Protein AF-A0A7S0JC37-F1 (afdb_monomer_lite)

Organism: NCBI:txid127549

Radius of gyration: 22.66 Å; chains: 1; bounding box: 46×38×54 Å

Structure (mmCIF, N/CA/C/O backbone):
data_AF-A0A7S0JC37-F1
#
_entry.id   AF-A0A7S0JC37-F1
#
loop_
_atom_site.group_PDB
_atom_site.id
_atom_site.type_symbol
_atom_site.label_atom_id
_atom_site.label_alt_id
_atom_site.label_comp_id
_atom_site.label_asym_id
_atom_site.label_entity_id
_atom_site.label_seq_id
_atom_site.pdbx_PDB_ins_code
_atom_site.Cartn_x
_atom_site.Cartn_y
_atom_site.Cartn_z
_atom_site.occupancy
_atom_site.B_iso_or_equiv
_atom_site.auth_seq_id
_atom_site.auth_comp_id
_atom_site.auth_asym_id
_atom_site.auth_atom_id
_atom_site.pdbx_PDB_model_num
ATOM 1 N N . ALA A 1 1 ? 5.317 -8.825 8.482 1.00 57.88 1 ALA A N 1
ATOM 2 C CA . ALA A 1 1 ? 5.766 -7.625 9.201 1.00 57.88 1 ALA A CA 1
ATOM 3 C C . ALA A 1 1 ? 5.815 -6.487 8.206 1.00 57.88 1 ALA A C 1
ATOM 5 O O . ALA A 1 1 ? 6.313 -6.686 7.096 1.00 57.88 1 ALA A O 1
ATOM 6 N N . TRP A 1 2 ? 5.253 -5.341 8.571 1.00 65.25 2 TRP A N 1
ATOM 7 C CA . TRP A 1 2 ? 5.357 -4.121 7.780 1.00 65.25 2 TRP A CA 1
ATOM 8 C C . TRP A 1 2 ? 6.836 -3.805 7.503 1.00 65.25 2 TRP A C 1
ATOM 10 O O . TRP A 1 2 ? 7.681 -3.954 8.382 1.00 65.25 2 TRP A O 1
ATOM 20 N N . GLY A 1 3 ? 7.151 -3.514 6.238 1.00 66.00 3 GLY A N 1
ATOM 21 C CA . GLY A 1 3 ? 8.520 -3.498 5.718 1.00 66.00 3 GLY A CA 1
ATOM 22 C C . GLY A 1 3 ? 9.413 -2.399 6.301 1.00 66.00 3 GLY A C 1
ATOM 23 O O . GLY A 1 3 ? 9.032 -1.660 7.202 1.00 66.00 3 GLY A O 1
ATOM 24 N N . HIS A 1 4 ? 10.613 -2.270 5.738 1.00 67.38 4 HIS A N 1
ATOM 25 C CA . HIS A 1 4 ? 11.668 -1.391 6.257 1.00 67.38 4 HIS A CA 1
ATOM 26 C C . HIS A 1 4 ? 11.291 0.107 6.299 1.00 67.38 4 HIS A C 1
ATOM 28 O O . HIS A 1 4 ? 11.852 0.853 7.096 1.00 67.38 4 HIS A O 1
ATOM 34 N N . ASP A 1 5 ? 10.313 0.526 5.489 1.00 77.00 5 ASP A N 1
ATOM 35 C CA . ASP A 1 5 ? 9.787 1.899 5.425 1.00 77.00 5 ASP A CA 1
ATOM 36 C C . ASP A 1 5 ? 8.577 2.142 6.340 1.00 77.00 5 ASP A C 1
ATOM 38 O O . ASP A 1 5 ? 7.832 3.117 6.178 1.00 77.00 5 ASP A O 1
ATOM 42 N N . PHE A 1 6 ? 8.322 1.251 7.299 1.00 78.62 6 PHE A N 1
ATOM 43 C CA . PHE A 1 6 ? 7.178 1.424 8.173 1.00 78.62 6 PHE A CA 1
ATOM 44 C C . PHE A 1 6 ? 7.333 2.642 9.103 1.00 78.62 6 PHE A C 1
ATOM 46 O O . PHE A 1 6 ? 8.323 2.783 9.817 1.00 78.62 6 PHE A O 1
ATOM 53 N N . ARG A 1 7 ? 6.314 3.514 9.127 1.00 88.25 7 ARG A N 1
ATOM 54 C CA . ARG A 1 7 ? 6.259 4.703 9.990 1.00 88.25 7 ARG A CA 1
ATOM 55 C C . ARG A 1 7 ? 5.636 4.359 11.349 1.00 88.25 7 ARG A C 1
ATOM 57 O O . ARG A 1 7 ? 4.421 4.161 11.398 1.00 88.25 7 ARG A O 1
ATOM 64 N N . PRO A 1 8 ? 6.390 4.404 12.467 1.00 85.19 8 PRO A N 1
ATOM 65 C CA . PRO A 1 8 ? 5.874 4.042 13.793 1.00 85.19 8 PRO A CA 1
ATOM 66 C C . PRO A 1 8 ? 4.641 4.843 14.233 1.00 85.19 8 PRO A C 1
ATOM 68 O O . PRO A 1 8 ? 3.808 4.344 14.987 1.00 85.19 8 PRO A O 1
ATOM 71 N N . SER A 1 9 ? 4.487 6.072 13.731 1.00 88.94 9 SER A N 1
ATOM 72 C CA . SER A 1 9 ? 3.322 6.920 14.000 1.00 88.94 9 SER A CA 1
ATOM 73 C C . SER A 1 9 ? 1.995 6.290 13.564 1.00 88.94 9 SER A C 1
ATOM 75 O O . SER A 1 9 ? 0.967 6.583 14.168 1.00 88.94 9 SER A O 1
ATOM 77 N N . TYR A 1 10 ? 1.986 5.386 12.578 1.00 89.69 10 TYR A N 1
ATOM 78 C CA . TYR A 1 10 ? 0.755 4.718 12.154 1.00 89.69 10 TYR A CA 1
ATOM 79 C C . TYR A 1 10 ? 0.188 3.752 13.202 1.00 89.69 10 TYR A C 1
ATOM 81 O O . TYR A 1 10 ? -1.029 3.597 13.259 1.00 89.69 10 TYR A O 1
ATOM 89 N N . GLY A 1 11 ? 1.010 3.179 14.090 1.00 83.06 11 GLY A N 1
ATOM 90 C CA . GLY A 1 11 ? 0.503 2.354 15.202 1.00 83.06 11 GLY A CA 1
ATOM 91 C C . GLY A 1 11 ? -0.321 3.160 16.219 1.00 83.06 11 GLY A C 1
ATOM 92 O O . GLY A 1 11 ? -1.233 2.645 16.871 1.00 83.06 11 GLY A O 1
ATOM 93 N N . GLN A 1 12 ? -0.068 4.471 16.311 1.00 89.50 12 GLN A N 1
ATOM 94 C CA . GLN A 1 12 ? -0.806 5.359 17.213 1.00 89.50 12 GLN A CA 1
ATOM 95 C C . GLN A 1 12 ? -2.227 5.652 16.718 1.00 89.50 12 GLN A C 1
ATOM 97 O O . GLN A 1 12 ? -3.075 6.035 17.519 1.00 89.50 12 GLN A O 1
ATOM 102 N N . LEU A 1 13 ? -2.538 5.407 15.436 1.00 92.06 13 LEU A N 1
ATOM 103 C CA . LEU A 1 13 ? -3.875 5.645 14.872 1.00 92.06 13 LEU A CA 1
ATOM 104 C C . LEU A 1 13 ? -4.974 4.818 15.549 1.00 92.06 13 LEU A C 1
ATOM 106 O O . LEU A 1 13 ? -6.140 5.209 15.519 1.00 92.06 13 LEU A O 1
ATOM 110 N N . SER A 1 14 ? -4.611 3.723 16.217 1.00 89.62 14 SER A N 1
ATOM 111 C CA . SER A 1 14 ? -5.522 2.926 17.042 1.00 89.62 14 SER A CA 1
ATOM 112 C C . SER A 1 14 ? -6.269 3.753 18.096 1.00 89.62 14 SER A C 1
ATOM 114 O O . SER A 1 14 ? -7.426 3.459 18.406 1.00 89.62 14 SER A O 1
ATOM 116 N N . MET A 1 15 ? -5.662 4.839 18.594 1.00 92.00 15 MET A N 1
ATOM 117 C CA . MET A 1 15 ? -6.280 5.737 19.574 1.00 92.00 15 MET A CA 1
ATOM 118 C C . MET A 1 15 ? -7.540 6.428 19.038 1.00 92.00 15 MET A C 1
ATOM 120 O O . MET A 1 15 ? -8.438 6.751 19.815 1.00 92.00 15 MET A O 1
ATOM 124 N N . LEU A 1 16 ? -7.647 6.615 17.716 1.00 91.69 16 LEU A N 1
ATOM 125 C CA . LEU A 1 16 ? -8.813 7.243 17.093 1.00 91.69 16 LEU A CA 1
ATOM 126 C C . LEU A 1 16 ? -10.087 6.437 17.347 1.00 91.69 16 LEU A C 1
ATOM 128 O O . LEU A 1 16 ? -11.158 7.025 17.458 1.00 91.69 16 LEU A O 1
ATOM 132 N N . ARG A 1 17 ? -9.980 5.115 17.526 1.00 89.94 17 ARG A N 1
ATOM 133 C CA . ARG A 1 17 ? -11.121 4.269 17.900 1.00 89.94 17 ARG A CA 1
ATOM 134 C C . ARG A 1 17 ? -11.652 4.577 19.296 1.00 89.94 17 ARG A C 1
ATOM 136 O O . ARG A 1 17 ? -12.857 4.516 19.505 1.00 89.94 17 ARG A O 1
ATOM 143 N N . ALA A 1 18 ? -10.773 4.940 20.230 1.00 89.44 18 ALA A N 1
ATOM 144 C CA . ALA A 1 18 ? -11.175 5.320 21.582 1.00 89.44 18 ALA A CA 1
ATOM 145 C C . ALA A 1 18 ? -11.814 6.717 21.614 1.00 89.44 18 ALA A C 1
ATOM 147 O O . ALA A 1 18 ? -12.789 6.933 22.328 1.00 89.44 18 ALA A O 1
ATOM 148 N N . VAL A 1 19 ? -11.284 7.658 20.825 1.00 93.81 19 VAL A N 1
ATOM 149 C CA . VAL A 1 19 ? -11.781 9.045 20.782 1.00 93.81 19 VAL A CA 1
ATOM 150 C C . VAL A 1 19 ? -13.067 9.167 19.954 1.00 93.81 19 VAL A C 1
ATOM 152 O O . VAL A 1 19 ? -13.951 9.947 20.300 1.00 93.81 19 VAL A O 1
ATOM 155 N N . LEU A 1 20 ? -13.196 8.392 18.872 1.00 93.12 20 LEU A N 1
ATOM 156 C CA . LEU A 1 20 ? -14.289 8.476 17.897 1.00 93.12 20 LEU A CA 1
ATOM 157 C C . LEU A 1 20 ? -14.941 7.098 17.646 1.00 93.12 20 LEU A C 1
ATOM 159 O O . LEU A 1 20 ? -14.908 6.592 16.522 1.00 93.12 20 LEU A O 1
ATOM 163 N N . 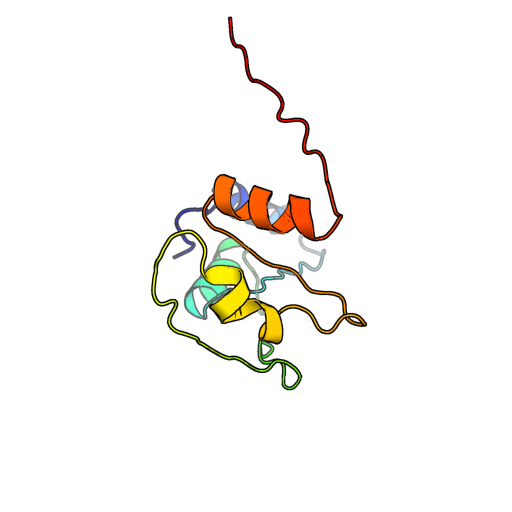PRO A 1 21 ? -15.591 6.482 18.651 1.00 89.88 21 PRO A N 1
ATOM 164 C CA . PRO A 1 21 ? -16.070 5.097 18.557 1.00 89.88 21 PRO A CA 1
ATOM 165 C C . PRO A 1 21 ? -17.192 4.886 17.530 1.00 89.88 21 PRO A C 1
ATOM 167 O O . PRO A 1 21 ? -17.368 3.787 17.019 1.00 89.88 21 PRO A O 1
ATOM 170 N N . LYS A 1 22 ? -17.962 5.933 17.213 1.00 92.44 22 LYS A N 1
ATOM 171 C CA . LYS A 1 22 ? -19.096 5.860 16.274 1.00 92.44 22 LYS A CA 1
ATOM 172 C C . LYS A 1 22 ? -18.713 6.162 14.823 1.00 92.44 22 LYS A C 1
ATOM 174 O O . LYS A 1 22 ? -19.567 6.076 13.946 1.00 92.44 22 LYS A O 1
ATOM 179 N N . VAL A 1 23 ? -17.468 6.569 14.568 1.00 93.88 23 VAL A N 1
ATOM 180 C CA . VAL A 1 23 ? -17.031 6.976 13.230 1.00 93.88 23 VAL A CA 1
ATOM 181 C C . VAL A 1 23 ? -16.516 5.747 12.472 1.00 93.88 23 VAL A C 1
ATOM 183 O O . VAL A 1 23 ? -15.620 5.056 12.970 1.00 93.88 23 VAL A O 1
ATOM 186 N N . PRO A 1 24 ? -17.053 5.448 11.275 1.00 91.56 24 PRO A N 1
ATOM 187 C CA . PRO A 1 24 ? -16.537 4.362 10.455 1.00 91.56 24 PRO A CA 1
ATOM 188 C C . PRO A 1 24 ? -15.120 4.692 9.975 1.00 91.56 24 PRO A C 1
ATOM 190 O O . PRO A 1 24 ? -14.817 5.830 9.624 1.00 91.56 24 PRO A O 1
ATOM 193 N N . VAL A 1 25 ? -14.250 3.685 9.940 1.00 91.38 25 VAL A N 1
ATOM 194 C CA . VAL A 1 25 ? -12.863 3.832 9.478 1.00 91.38 25 VAL A CA 1
ATOM 195 C C . VAL A 1 25 ? -12.637 2.903 8.303 1.00 91.38 25 VAL A C 1
ATOM 197 O O . VAL A 1 25 ? -12.977 1.721 8.358 1.00 91.38 25 VAL A O 1
ATOM 200 N N . LEU A 1 26 ? -12.018 3.458 7.269 1.00 94.19 26 LEU A N 1
ATOM 201 C CA . LEU A 1 26 ? -11.630 2.764 6.056 1.00 94.19 26 LEU A CA 1
ATOM 202 C C . LEU A 1 26 ? -10.103 2.753 5.959 1.00 94.19 26 LEU A C 1
ATOM 204 O O . LEU A 1 26 ? -9.472 3.808 5.983 1.00 94.19 26 LEU A O 1
ATOM 208 N N . ALA A 1 27 ? -9.520 1.562 5.837 1.00 92.75 27 ALA A N 1
ATOM 209 C CA . ALA A 1 27 ? -8.095 1.379 5.584 1.00 92.75 27 ALA A CA 1
ATOM 210 C C . ALA A 1 27 ? -7.897 0.922 4.133 1.00 92.75 27 ALA A C 1
ATOM 212 O O . ALA A 1 27 ? -8.417 -0.119 3.736 1.00 92.75 27 ALA A O 1
ATOM 213 N N . LEU A 1 28 ? -7.155 1.703 3.342 1.00 94.06 28 LEU A N 1
ATOM 214 C CA . LEU A 1 28 ? -6.892 1.429 1.928 1.00 94.06 28 LEU A CA 1
ATOM 215 C C . LEU A 1 28 ? -5.408 1.162 1.713 1.00 94.06 28 LEU A C 1
ATOM 217 O O . LEU A 1 28 ? -4.553 1.909 2.182 1.00 94.06 28 LEU A O 1
ATOM 221 N N . THR A 1 29 ? -5.106 0.097 0.981 1.00 91.94 29 THR A N 1
ATOM 222 C CA . THR A 1 29 ? -3.737 -0.299 0.656 1.00 91.94 29 THR A CA 1
ATOM 223 C C . THR A 1 29 ? -3.708 -0.981 -0.702 1.00 91.94 29 THR A C 1
ATOM 225 O O . THR A 1 29 ? -4.624 -1.724 -1.047 1.00 91.94 29 THR A O 1
ATOM 228 N N . ALA A 1 30 ? -2.663 -0.710 -1.482 1.00 92.06 30 ALA A N 1
ATOM 229 C CA . ALA A 1 30 ? -2.487 -1.290 -2.810 1.00 92.06 30 ALA A CA 1
ATOM 230 C C . ALA A 1 30 ? -1.640 -2.575 -2.792 1.00 92.06 30 ALA A C 1
ATOM 232 O O . ALA A 1 30 ? -1.801 -3.424 -3.662 1.00 92.06 30 ALA A O 1
ATOM 233 N N . THR A 1 31 ? -0.734 -2.725 -1.820 1.00 88.31 31 THR A N 1
ATOM 234 C CA . THR A 1 31 ? 0.340 -3.739 -1.845 1.00 88.31 31 THR A CA 1
ATOM 235 C C . THR A 1 31 ? 0.360 -4.653 -0.617 1.00 88.31 31 THR A C 1
ATOM 237 O O . THR A 1 31 ? 1.338 -5.363 -0.388 1.00 88.31 31 THR A O 1
ATOM 240 N N . ALA A 1 32 ? -0.699 -4.663 0.200 1.00 88.88 32 ALA A N 1
ATOM 241 C CA . ALA A 1 32 ? -0.712 -5.462 1.423 1.00 88.88 32 ALA A CA 1
ATOM 242 C C . ALA A 1 32 ? -0.868 -6.965 1.150 1.00 88.88 32 ALA A C 1
ATOM 244 O O . ALA A 1 32 ? -1.927 -7.439 0.721 1.00 88.88 32 ALA A O 1
ATOM 245 N N . THR A 1 33 ? 0.180 -7.719 1.487 1.00 91.06 33 THR A N 1
ATOM 246 C CA . THR A 1 33 ? 0.146 -9.185 1.557 1.00 91.06 33 THR A CA 1
ATOM 247 C C . THR A 1 33 ? -0.841 -9.658 2.636 1.00 91.06 33 THR A C 1
ATOM 249 O O . THR A 1 33 ? -1.224 -8.869 3.508 1.00 91.06 33 THR A O 1
ATOM 252 N N . PRO A 1 34 ? -1.272 -10.934 2.627 1.00 92.50 34 PRO A N 1
ATOM 253 C CA . PRO A 1 34 ? -2.178 -11.465 3.648 1.00 92.50 34 PRO A CA 1
ATOM 254 C C . PRO A 1 34 ? -1.724 -11.199 5.091 1.00 92.50 34 PRO A C 1
ATOM 256 O O . PRO A 1 34 ? -2.543 -10.826 5.932 1.00 92.50 34 PRO A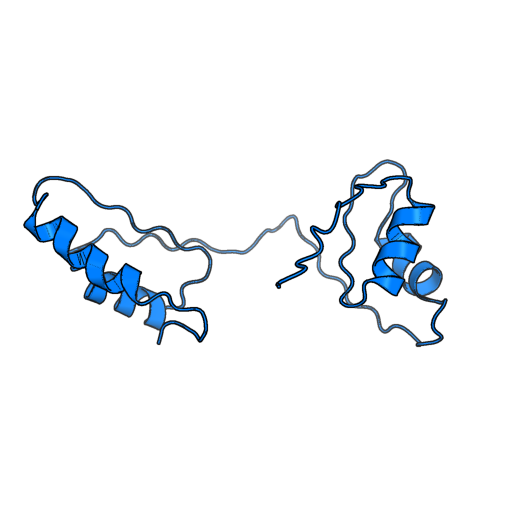 O 1
ATOM 259 N N . GLU A 1 35 ? -0.425 -11.306 5.358 1.00 92.12 35 GLU A N 1
ATOM 260 C CA . GLU A 1 35 ? 0.179 -11.085 6.675 1.00 92.12 35 GLU A CA 1
ATOM 261 C C . GLU A 1 35 ? 0.130 -9.603 7.059 1.00 92.12 35 GLU A C 1
ATOM 263 O O . GLU A 1 35 ? -0.252 -9.256 8.176 1.00 92.12 35 GLU A O 1
ATOM 268 N N . VAL A 1 36 ? 0.462 -8.719 6.111 1.00 90.62 36 VAL A N 1
ATOM 269 C CA . VAL A 1 36 ? 0.392 -7.260 6.291 1.00 90.62 36 VAL A CA 1
ATOM 270 C C . VAL A 1 36 ? -1.048 -6.823 6.557 1.00 90.62 36 VAL A C 1
ATOM 272 O O . VAL A 1 36 ? -1.265 -5.961 7.406 1.00 90.62 36 VAL A O 1
ATOM 275 N N . ARG A 1 37 ? -2.041 -7.427 5.887 1.00 92.31 37 ARG A N 1
ATOM 276 C CA . ARG A 1 37 ? -3.466 -7.150 6.136 1.00 92.31 37 ARG A CA 1
ATOM 277 C C . ARG A 1 37 ? -3.875 -7.522 7.554 1.00 92.31 37 ARG A C 1
ATOM 279 O O . ARG A 1 37 ? -4.486 -6.700 8.227 1.00 92.31 37 ARG A O 1
ATOM 286 N N . ALA A 1 38 ? -3.519 -8.719 8.019 1.00 91.88 38 ALA A N 1
ATOM 287 C CA . ALA A 1 38 ? -3.815 -9.138 9.389 1.00 91.88 38 ALA A CA 1
ATOM 288 C C . ALA A 1 38 ? -3.202 -8.173 10.421 1.00 91.88 38 ALA A C 1
ATOM 290 O O . ALA A 1 38 ? -3.842 -7.819 11.411 1.00 91.88 38 ALA A O 1
ATOM 291 N N . GLU A 1 39 ? -1.991 -7.687 10.147 1.00 91.19 39 GLU A N 1
ATOM 292 C CA . GLU A 1 39 ? -1.315 -6.683 10.964 1.00 91.19 39 GLU A CA 1
ATOM 293 C C . GLU A 1 39 ? -2.042 -5.323 10.947 1.00 91.19 39 GLU A C 1
ATOM 295 O O . GLU A 1 39 ? -2.264 -4.769 12.021 1.00 91.19 39 GLU A O 1
ATOM 300 N N . ILE A 1 40 ? -2.525 -4.838 9.788 1.00 91.94 40 ILE A N 1
ATOM 301 C CA . ILE A 1 40 ? -3.380 -3.628 9.686 1.00 91.94 40 ILE A CA 1
ATOM 302 C C . ILE A 1 40 ? -4.614 -3.748 10.574 1.00 91.94 40 ILE A C 1
ATOM 304 O O . ILE A 1 40 ? -4.904 -2.833 11.347 1.00 91.94 40 ILE A O 1
ATOM 308 N N . LEU A 1 41 ? -5.338 -4.864 10.477 1.00 92.19 41 LEU A N 1
ATOM 309 C CA . LEU A 1 41 ? -6.573 -5.054 11.237 1.00 92.19 41 LEU A CA 1
ATOM 310 C C . LEU A 1 41 ? -6.309 -5.057 12.747 1.00 92.19 41 LEU A C 1
ATOM 312 O O . LEU A 1 41 ? -7.059 -4.436 13.504 1.00 92.19 41 LEU A O 1
ATOM 316 N N . ARG A 1 42 ? -5.215 -5.704 13.171 1.00 90.94 42 ARG A N 1
ATOM 317 C CA . ARG A 1 42 ? -4.791 -5.757 14.575 1.00 90.94 42 ARG A CA 1
ATOM 318 C C . ARG A 1 42 ? -4.364 -4.385 15.094 1.00 90.94 42 ARG A C 1
ATOM 320 O O . ARG A 1 42 ? -4.841 -3.964 16.145 1.00 90.94 42 ARG A O 1
ATOM 327 N N . GLU A 1 43 ? -3.479 -3.696 14.377 1.00 90.38 43 GLU A N 1
ATOM 328 C CA . GLU A 1 43 ? -2.941 -2.396 14.795 1.00 90.38 43 GLU A CA 1
ATOM 329 C C . GLU A 1 43 ? -4.039 -1.334 14.853 1.00 90.38 43 GLU A C 1
ATOM 331 O O . GLU A 1 43 ? -4.153 -0.625 15.846 1.00 90.38 43 GLU A O 1
ATOM 336 N N . LEU A 1 44 ? -4.928 -1.270 13.858 1.00 91.56 44 LEU A N 1
ATOM 337 C CA . LEU A 1 44 ? -6.017 -0.286 13.828 1.00 91.56 44 LEU A CA 1
ATOM 338 C C . LEU A 1 44 ? -7.240 -0.671 14.676 1.00 91.56 44 LEU A C 1
ATOM 340 O O . LEU A 1 44 ? -8.233 0.066 14.669 1.00 91.56 44 LEU A O 1
ATOM 344 N N . ARG A 1 45 ? -7.179 -1.804 15.393 1.00 91.56 45 ARG A N 1
ATOM 345 C CA . ARG A 1 45 ? -8.276 -2.353 16.209 1.00 91.56 45 ARG A CA 1
ATOM 346 C C . ARG A 1 45 ? -9.593 -2.384 15.429 1.00 91.56 45 ARG A C 1
ATOM 348 O O . ARG A 1 45 ? -10.603 -1.826 15.854 1.00 91.56 45 ARG A O 1
ATOM 355 N N . MET A 1 46 ? -9.551 -2.947 14.223 1.00 90.88 46 MET A N 1
ATOM 356 C CA . MET A 1 46 ? -10.741 -3.087 13.386 1.00 90.88 46 MET A CA 1
ATOM 357 C C . MET A 1 46 ? -11.506 -4.338 13.812 1.00 90.88 46 MET A C 1
ATOM 359 O O . MET A 1 46 ? -11.072 -5.456 13.546 1.00 90.88 46 MET A O 1
ATOM 363 N N . GLU A 1 47 ? -12.634 -4.133 14.481 1.00 87.62 47 GLU A N 1
ATOM 364 C CA . GLU A 1 47 ? -13.558 -5.200 14.859 1.00 87.62 47 GLU A CA 1
ATOM 365 C C . GLU A 1 47 ? -14.457 -5.534 13.661 1.00 87.62 47 GLU A C 1
ATOM 367 O O . GLU A 1 47 ? -15.037 -4.632 13.059 1.00 87.62 47 GLU A O 1
ATOM 372 N N . GLU A 1 48 ? -14.502 -6.816 13.285 1.00 89.38 48 GLU A N 1
ATOM 373 C CA . GLU A 1 48 ? -15.336 -7.364 12.197 1.00 89.38 48 GLU A CA 1
ATOM 374 C C . GLU A 1 48 ? -15.369 -6.515 10.903 1.00 89.38 48 GLU A C 1
ATOM 376 O O . GLU A 1 48 ? -16.433 -6.112 10.425 1.00 89.38 48 GLU A O 1
ATOM 381 N N . PRO A 1 49 ? -14.207 -6.208 10.297 1.00 92.94 49 PRO A N 1
ATOM 382 C CA . PRO A 1 49 ? -14.155 -5.370 9.111 1.00 92.94 49 PRO A CA 1
ATOM 383 C C . PRO A 1 49 ? -14.688 -6.107 7.880 1.00 92.94 49 PRO A C 1
ATOM 385 O O . PRO A 1 49 ? -14.395 -7.282 7.653 1.00 92.94 49 PRO A O 1
ATOM 388 N N . VAL A 1 50 ? -15.365 -5.371 7.001 1.00 95.50 50 VAL A N 1
ATOM 389 C CA . VAL A 1 50 ? -15.598 -5.834 5.631 1.00 95.50 50 VAL A CA 1
ATOM 390 C C . VAL A 1 50 ? -14.265 -5.801 4.885 1.00 95.50 50 VAL A C 1
ATOM 392 O O . VAL A 1 50 ? -13.701 -4.731 4.650 1.00 95.50 50 VAL A O 1
ATOM 395 N N . LEU A 1 51 ? -13.751 -6.976 4.522 1.00 94.25 51 LEU A N 1
ATOM 396 C CA . LEU A 1 51 ? -12.500 -7.111 3.784 1.00 94.25 51 LEU A CA 1
ATOM 397 C C . LEU A 1 51 ? -12.781 -7.283 2.287 1.00 94.25 51 LEU A C 1
ATOM 399 O O . LEU A 1 51 ? -13.278 -8.322 1.861 1.00 94.25 51 LEU A O 1
ATOM 403 N N . ALA A 1 52 ? -12.408 -6.281 1.491 1.00 94.62 52 ALA A N 1
ATOM 404 C CA . ALA A 1 52 ? -12.434 -6.344 0.033 1.00 94.62 52 ALA A CA 1
ATOM 405 C C . ALA A 1 52 ? -11.001 -6.450 -0.505 1.00 94.62 52 ALA A C 1
ATOM 407 O O . ALA A 1 52 ? -10.151 -5.612 -0.196 1.00 94.62 52 ALA A O 1
ATOM 408 N N . VAL A 1 53 ? -10.726 -7.489 -1.295 1.00 94.44 53 VAL A N 1
ATOM 409 C CA . VAL A 1 53 ? -9.428 -7.700 -1.947 1.00 94.44 53 VAL A CA 1
ATOM 410 C C . VAL A 1 53 ? -9.672 -7.878 -3.432 1.00 94.44 53 VAL A C 1
ATOM 412 O O . VAL A 1 53 ? -10.302 -8.845 -3.847 1.00 94.44 53 VAL A O 1
ATOM 415 N N . GLU A 1 54 ? -9.136 -6.950 -4.213 1.00 93.31 54 GLU A N 1
ATOM 416 C CA . GLU A 1 54 ? -9.228 -6.967 -5.668 1.00 93.31 54 GLU A CA 1
ATOM 417 C C . GLU A 1 54 ? -7.933 -7.460 -6.309 1.00 93.31 54 GLU A C 1
ATOM 419 O O . GLU A 1 54 ? -6.853 -7.443 -5.709 1.00 93.31 54 GLU A O 1
ATOM 424 N N . THR A 1 55 ? -8.045 -7.893 -7.562 1.00 90.88 55 THR A N 1
ATOM 425 C CA . THR A 1 55 ? -6.880 -8.268 -8.362 1.00 90.88 55 THR A CA 1
ATOM 426 C C . THR A 1 55 ? -6.119 -7.034 -8.845 1.00 90.88 55 THR A C 1
ATOM 428 O O . THR A 1 55 ? -6.704 -6.041 -9.276 1.00 90.88 55 THR A O 1
ATOM 431 N N . PHE A 1 56 ? -4.788 -7.111 -8.836 1.00 90.19 56 PHE A N 1
ATOM 432 C CA . PHE A 1 56 ? -3.937 -6.102 -9.471 1.00 90.19 56 PHE A CA 1
ATOM 433 C C . PHE A 1 56 ? -3.844 -6.290 -10.997 1.00 90.19 56 PHE A C 1
ATOM 435 O O . PHE A 1 56 ? -3.238 -5.467 -11.686 1.00 90.19 56 PHE A O 1
ATOM 442 N N . PHE A 1 57 ? -4.406 -7.380 -11.534 1.00 92.62 57 PHE A N 1
ATOM 443 C CA . PHE A 1 57 ? -4.288 -7.738 -12.941 1.00 92.62 57 PHE A CA 1
ATOM 444 C C . PHE A 1 57 ? -4.986 -6.725 -13.855 1.00 92.62 57 PHE A C 1
ATOM 446 O O . PHE A 1 57 ? -6.135 -6.336 -13.644 1.00 92.62 57 PHE A O 1
ATOM 453 N N . ARG A 1 58 ? -4.292 -6.335 -14.926 1.00 95.50 58 ARG A N 1
ATOM 454 C CA . ARG A 1 58 ? -4.796 -5.435 -15.963 1.00 95.50 58 ARG A CA 1
ATOM 455 C C . ARG A 1 58 ? -4.687 -6.138 -17.309 1.00 95.50 58 ARG A C 1
ATOM 457 O O . ARG A 1 58 ? -3.603 -6.220 -17.875 1.00 95.50 58 ARG A O 1
ATOM 464 N N . ALA A 1 59 ? -5.814 -6.625 -17.827 1.00 94.62 59 ALA A N 1
ATOM 465 C CA . ALA A 1 59 ? -5.860 -7.373 -19.089 1.00 94.62 59 ALA A CA 1
ATOM 466 C C . ALA A 1 59 ? -5.380 -6.560 -20.306 1.00 94.62 59 ALA A C 1
ATOM 468 O O . ALA A 1 59 ? -4.991 -7.125 -21.322 1.00 94.62 59 ALA A O 1
ATOM 469 N N . ASN A 1 60 ? -5.397 -5.230 -20.202 1.00 94.19 60 ASN A N 1
ATOM 470 C CA . ASN A 1 60 ? -4.929 -4.307 -21.229 1.00 94.19 60 ASN A CA 1
ATOM 471 C C . ASN A 1 60 ? -3.413 -4.029 -21.177 1.00 94.19 60 ASN A C 1
ATOM 473 O O . ASN A 1 60 ? -2.931 -3.233 -21.981 1.00 94.19 60 ASN A O 1
ATOM 477 N N . LEU A 1 61 ? -2.669 -4.622 -20.233 1.00 91.56 61 LEU A N 1
ATOM 478 C CA . LEU A 1 61 ? -1.214 -4.484 -20.145 1.00 91.56 61 LEU A CA 1
ATOM 479 C C . LEU A 1 61 ? -0.526 -5.729 -20.708 1.00 91.56 61 LEU A C 1
ATOM 481 O O . LEU A 1 61 ? -0.771 -6.848 -20.261 1.00 91.56 61 LEU A O 1
ATOM 485 N N . ALA A 1 62 ? 0.373 -5.515 -21.667 1.00 89.56 62 ALA A N 1
ATOM 486 C CA . ALA A 1 62 ? 1.259 -6.542 -22.196 1.00 89.56 62 ALA A CA 1
ATOM 487 C C . ALA A 1 62 ? 2.672 -6.347 -21.631 1.00 89.56 62 ALA A C 1
ATOM 489 O O . ALA A 1 62 ? 3.177 -5.227 -21.580 1.00 89.56 62 ALA A O 1
ATOM 490 N N . PHE A 1 63 ? 3.319 -7.443 -21.234 1.00 89.44 63 PHE A N 1
ATOM 491 C CA . PHE A 1 63 ? 4.684 -7.429 -20.712 1.00 89.44 63 PHE A CA 1
ATOM 492 C C . PHE A 1 63 ? 5.655 -7.972 -21.761 1.00 89.44 63 PHE A C 1
ATOM 494 O O . PHE A 1 63 ? 5.422 -9.029 -22.347 1.00 89.44 63 PHE A O 1
ATOM 501 N N . ALA A 1 64 ? 6.763 -7.267 -21.980 1.00 85.69 64 ALA A N 1
ATOM 502 C CA . ALA A 1 64 ? 7.849 -7.710 -22.844 1.00 85.69 64 ALA A CA 1
ATOM 503 C C . ALA A 1 64 ? 9.192 -7.451 -22.160 1.00 85.69 64 ALA A C 1
ATOM 505 O O . ALA A 1 64 ? 9.419 -6.377 -21.610 1.00 85.69 64 ALA A O 1
ATOM 506 N N . VAL A 1 65 ? 10.092 -8.432 -22.224 1.00 86.44 65 VAL A N 1
ATOM 507 C CA . VAL A 1 65 ? 11.468 -8.314 -21.727 1.00 86.44 65 VAL A CA 1
ATOM 508 C C . VAL A 1 65 ? 12.418 -8.407 -22.918 1.00 86.44 65 VAL A C 1
ATOM 510 O O . VAL A 1 65 ? 12.210 -9.215 -23.833 1.00 86.44 65 VAL A O 1
ATOM 513 N N . ARG A 1 66 ? 13.445 -7.556 -22.940 1.00 80.06 66 ARG A N 1
ATOM 514 C CA . ARG A 1 66 ? 14.515 -7.579 -23.943 1.00 80.06 66 ARG A CA 1
ATOM 515 C C . ARG A 1 66 ? 15.857 -7.506 -23.239 1.00 80.06 66 ARG A C 1
ATOM 517 O O . ARG A 1 66 ? 16.030 -6.739 -22.297 1.00 80.06 66 ARG A O 1
ATOM 524 N N . HIS A 1 67 ? 16.793 -8.315 -23.710 1.00 82.19 67 HIS A N 1
ATOM 525 C CA . HIS A 1 67 ? 18.169 -8.252 -23.259 1.00 82.19 67 HIS A CA 1
ATOM 526 C C . HIS A 1 67 ? 18.863 -7.086 -23.966 1.00 82.19 67 HIS A C 1
ATOM 528 O O . HIS A 1 67 ? 18.900 -7.059 -25.194 1.00 82.19 67 HIS A O 1
ATOM 534 N N . SER A 1 68 ? 19.416 -6.139 -23.211 1.00 72.88 68 SER A N 1
ATOM 535 C CA . SER A 1 68 ? 20.251 -5.090 -23.798 1.00 72.88 68 SER A CA 1
ATOM 536 C C . SER A 1 68 ? 21.669 -5.617 -23.978 1.00 72.88 68 SER A C 1
ATOM 538 O O . SER A 1 68 ? 22.272 -6.135 -23.039 1.00 72.88 68 SER A O 1
ATOM 540 N N . MET A 1 69 ? 22.226 -5.479 -25.181 1.00 66.56 69 MET A N 1
ATOM 541 C CA . MET A 1 69 ? 23.562 -5.999 -25.516 1.00 66.56 69 MET A CA 1
ATOM 542 C C . MET A 1 69 ? 24.717 -5.102 -25.029 1.00 66.56 69 MET A C 1
ATOM 544 O O . MET A 1 69 ? 25.850 -5.260 -25.476 1.00 66.56 69 MET A O 1
ATOM 548 N N . CYS A 1 70 ? 24.437 -4.169 -24.112 1.00 58.41 70 CYS A N 1
ATOM 549 C CA . CYS A 1 70 ? 25.376 -3.303 -23.399 1.00 58.41 70 CYS A CA 1
ATOM 550 C C . CYS A 1 70 ? 26.626 -2.889 -24.200 1.00 58.41 70 CYS A C 1
ATOM 552 O O . CYS A 1 70 ? 27.750 -3.344 -23.983 1.00 58.41 70 CYS A O 1
ATOM 554 N N . ARG A 1 71 ? 26.445 -1.888 -25.059 1.00 56.47 71 ARG A N 1
ATOM 555 C CA . ARG A 1 71 ? 27.413 -0.791 -25.177 1.00 56.47 71 ARG A CA 1
ATOM 556 C C . ARG A 1 71 ? 26.616 0.459 -24.816 1.00 56.47 71 ARG A C 1
ATOM 558 O O . ARG A 1 71 ? 25.492 0.574 -25.283 1.00 56.47 71 ARG A O 1
ATOM 565 N N . ARG A 1 72 ? 27.152 1.358 -23.978 1.00 54.97 72 ARG A N 1
ATOM 566 C CA . ARG A 1 72 ? 26.517 2.561 -23.359 1.00 54.97 72 ARG A CA 1
ATOM 567 C C . ARG A 1 72 ? 25.552 3.419 -24.218 1.00 54.97 72 ARG A C 1
ATOM 569 O O . ARG A 1 72 ? 24.957 4.349 -23.691 1.00 54.97 72 ARG A O 1
ATOM 576 N N . GLN A 1 73 ? 25.440 3.158 -25.515 1.00 55.72 73 GLN A N 1
ATOM 577 C CA . GLN A 1 73 ? 24.735 3.928 -26.532 1.00 55.72 73 GLN A CA 1
ATOM 578 C C . GLN A 1 73 ? 23.634 3.124 -27.265 1.00 55.72 73 GLN A C 1
ATOM 580 O O . GLN A 1 73 ? 22.989 3.693 -28.136 1.00 55.72 73 GLN A O 1
ATOM 585 N N . SER A 1 74 ? 23.383 1.840 -26.950 1.00 61.00 74 SER A N 1
ATOM 586 C CA . SER A 1 74 ? 22.439 1.006 -27.729 1.00 61.00 74 SER A CA 1
ATOM 587 C C . SER A 1 74 ? 20.984 1.007 -27.250 1.00 61.00 74 SER A C 1
ATOM 589 O O . SER A 1 74 ? 20.158 0.393 -27.909 1.00 61.00 74 SER A O 1
ATOM 591 N N . TRP A 1 75 ? 20.625 1.681 -26.150 1.00 67.56 75 TRP A N 1
ATOM 592 C CA . TRP A 1 75 ? 19.270 1.575 -25.579 1.00 67.56 75 T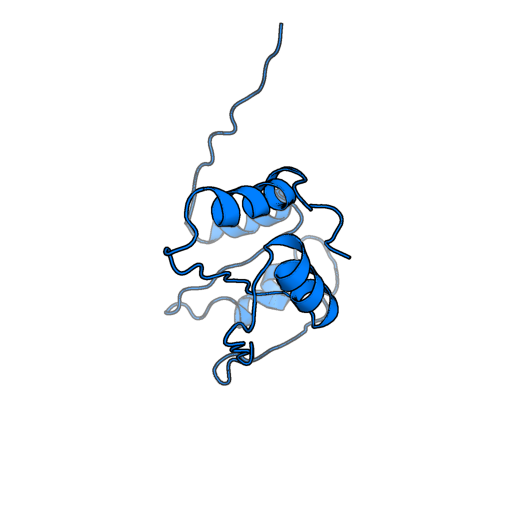RP A CA 1
ATOM 593 C C . TRP A 1 75 ? 18.166 2.002 -26.572 1.00 67.56 75 TRP A C 1
ATOM 595 O O . TRP A 1 75 ? 17.131 1.354 -26.660 1.00 67.56 75 TRP A O 1
ATOM 605 N N . GLU A 1 76 ? 18.396 3.052 -27.365 1.00 64.69 76 GLU A N 1
ATOM 606 C CA . GLU A 1 76 ? 17.472 3.506 -28.416 1.00 64.69 76 GLU A CA 1
ATOM 607 C C . GLU A 1 76 ? 17.323 2.457 -29.523 1.00 64.69 76 GLU A C 1
ATOM 609 O O . GLU A 1 76 ? 16.220 2.208 -29.999 1.00 64.69 76 GLU A O 1
ATOM 614 N N . ALA A 1 77 ? 18.422 1.799 -29.900 1.00 69.25 77 ALA A N 1
ATOM 615 C CA . ALA A 1 77 ? 18.397 0.719 -30.881 1.00 69.25 77 ALA A CA 1
ATOM 616 C C . ALA A 1 77 ? 17.683 -0.529 -30.331 1.00 69.25 77 ALA A C 1
ATOM 618 O O . ALA A 1 77 ? 16.955 -1.196 -31.062 1.00 69.25 77 ALA A O 1
ATOM 619 N N . ASP A 1 78 ? 17.858 -0.812 -29.038 1.00 73.56 78 ASP A N 1
ATOM 620 C CA . ASP A 1 78 ? 17.309 -1.988 -28.362 1.00 73.56 78 ASP A CA 1
ATOM 621 C C . ASP A 1 78 ? 15.811 -1.813 -28.012 1.00 73.56 78 ASP A C 1
ATOM 623 O O . ASP A 1 78 ? 15.046 -2.780 -28.053 1.00 73.56 78 ASP A O 1
ATOM 627 N N . PHE A 1 79 ? 15.375 -0.590 -27.670 1.00 73.69 79 PHE A N 1
ATOM 628 C CA . PHE A 1 79 ? 14.051 -0.310 -27.085 1.00 73.69 79 PHE A CA 1
ATOM 629 C C . PHE A 1 79 ? 13.247 0.806 -27.776 1.00 73.69 79 PHE A C 1
ATOM 631 O O . PHE A 1 79 ? 12.059 0.955 -27.486 1.00 73.69 79 PHE A O 1
ATOM 638 N N . GLY A 1 80 ? 13.830 1.580 -28.697 1.00 68.81 80 GLY A N 1
ATOM 639 C CA . GLY A 1 80 ? 13.171 2.740 -29.317 1.00 68.81 8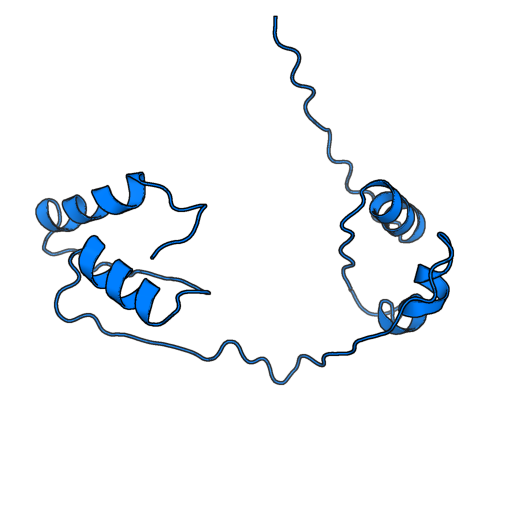0 GLY A CA 1
ATOM 640 C C . GLY A 1 80 ? 11.894 2.381 -30.081 1.00 68.81 80 GLY A C 1
ATOM 641 O O . GLY A 1 80 ? 10.871 3.039 -29.915 1.00 68.81 80 GLY A O 1
ATOM 642 N N . GLY A 1 81 ? 11.908 1.271 -30.826 1.00 69.06 81 GLY A N 1
ATOM 643 C CA . GLY A 1 81 ? 10.721 0.769 -31.532 1.00 69.06 81 GLY A CA 1
ATOM 644 C C . GLY A 1 81 ? 9.621 0.208 -30.620 1.00 69.06 81 GLY A C 1
ATOM 645 O O . GLY A 1 81 ? 8.498 0.013 -31.073 1.00 69.06 81 GLY A O 1
ATOM 646 N N . LEU A 1 82 ? 9.929 -0.057 -29.344 1.00 69.19 82 LEU A N 1
ATOM 647 C CA . LEU A 1 82 ? 8.967 -0.550 -28.354 1.00 69.19 82 LEU A CA 1
ATOM 648 C C . LEU A 1 82 ? 8.315 0.595 -27.568 1.00 69.19 82 LEU A C 1
ATOM 650 O O . LEU A 1 82 ? 7.153 0.489 -27.184 1.00 69.19 82 LEU A O 1
ATOM 654 N N . LEU A 1 83 ? 9.070 1.662 -27.302 1.00 65.12 83 LEU A N 1
ATOM 655 C CA . LEU A 1 83 ? 8.677 2.705 -26.355 1.00 65.12 83 LEU A CA 1
ATOM 656 C C . LEU A 1 83 ? 7.896 3.863 -26.987 1.00 65.12 83 LEU A C 1
ATOM 658 O O . LEU A 1 83 ? 7.191 4.557 -26.259 1.00 65.12 83 LEU A O 1
ATOM 662 N N . LEU A 1 84 ? 8.012 4.093 -28.300 1.00 63.44 84 LEU A N 1
ATOM 663 C CA . LEU A 1 84 ? 7.500 5.317 -28.926 1.00 63.44 84 LEU A CA 1
ATOM 664 C C . LEU A 1 84 ? 6.870 5.068 -30.309 1.00 63.44 84 LEU A C 1
ATOM 666 O O . LEU A 1 84 ? 7.500 5.318 -31.337 1.00 63.44 84 LEU A O 1
ATOM 670 N N . PRO A 1 85 ? 5.599 4.639 -30.382 1.00 65.50 85 PRO A N 1
ATOM 671 C CA . PRO A 1 85 ? 4.749 5.012 -31.505 1.00 65.50 85 PRO A CA 1
ATOM 672 C C . PRO A 1 85 ? 4.631 6.549 -31.515 1.00 65.50 85 PRO A C 1
ATOM 674 O O . PRO A 1 85 ? 4.346 7.126 -30.464 1.00 65.50 85 PRO A O 1
ATOM 677 N N . PRO A 1 86 ? 4.849 7.235 -32.649 1.00 64.38 86 PRO A N 1
ATOM 678 C CA . PRO A 1 86 ? 4.898 8.702 -32.698 1.00 64.38 86 PRO A CA 1
ATOM 679 C C . PRO A 1 86 ? 3.580 9.386 -32.287 1.00 64.38 86 PRO A C 1
ATOM 681 O O . PRO A 1 86 ? 3.564 10.582 -32.014 1.00 64.38 86 PRO A O 1
ATOM 684 N N . ASP A 1 87 ? 2.481 8.637 -32.236 1.00 76.94 87 ASP A N 1
ATOM 685 C CA . ASP A 1 87 ? 1.129 9.083 -31.905 1.00 76.94 87 ASP A CA 1
ATOM 686 C C . ASP A 1 87 ? 0.692 8.748 -30.466 1.00 76.94 87 ASP A C 1
ATOM 688 O O . ASP A 1 87 ? -0.444 9.048 -30.089 1.00 76.94 87 ASP A O 1
ATOM 692 N N . LYS A 1 88 ? 1.551 8.123 -29.645 1.00 76.38 88 LYS A N 1
ATOM 693 C CA . LYS A 1 88 ? 1.176 7.651 -28.302 1.00 76.38 88 LYS A CA 1
ATOM 694 C C . LYS A 1 88 ? 2.106 8.174 -27.217 1.00 76.38 88 LYS A C 1
ATOM 696 O O . LYS A 1 88 ? 3.323 8.156 -27.344 1.00 76.38 88 LYS A O 1
ATOM 701 N N . ALA A 1 89 ? 1.507 8.588 -26.103 1.00 79.88 89 ALA A N 1
ATOM 702 C CA . ALA A 1 89 ? 2.247 8.944 -24.902 1.00 79.88 89 ALA A CA 1
ATOM 703 C C . ALA A 1 89 ? 2.860 7.695 -24.247 1.00 79.88 89 ALA A C 1
ATOM 705 O O . ALA A 1 89 ? 2.218 6.646 -24.157 1.00 79.88 89 ALA A O 1
ATOM 706 N N . GLY A 1 90 ? 4.083 7.840 -23.743 1.00 79.31 90 GLY A N 1
ATOM 707 C CA . GLY A 1 90 ? 4.817 6.804 -23.024 1.00 79.31 90 GLY A CA 1
ATOM 708 C C . GLY A 1 90 ? 5.737 7.417 -21.971 1.00 79.31 90 GLY A C 1
ATOM 709 O O . GLY A 1 90 ? 6.000 8.619 -21.985 1.00 79.31 90 GLY A O 1
ATOM 710 N N . PHE A 1 91 ? 6.218 6.593 -21.043 1.00 77.31 91 PHE A N 1
ATOM 711 C CA . PHE A 1 91 ? 7.204 6.992 -20.042 1.00 77.31 91 PHE A CA 1
ATOM 712 C C . PHE A 1 91 ? 8.354 5.983 -20.013 1.00 77.31 91 PHE A C 1
ATOM 714 O O . PHE A 1 91 ? 8.154 4.790 -20.237 1.00 77.31 91 PHE A O 1
ATOM 721 N N . GLY A 1 92 ? 9.560 6.472 -19.731 1.00 79.06 92 GLY A N 1
ATOM 722 C CA . GLY A 1 92 ? 10.754 5.657 -19.537 1.00 79.06 92 GLY A CA 1
ATOM 723 C C . GLY A 1 92 ? 11.351 5.943 -18.166 1.00 79.06 92 GLY A C 1
ATOM 724 O O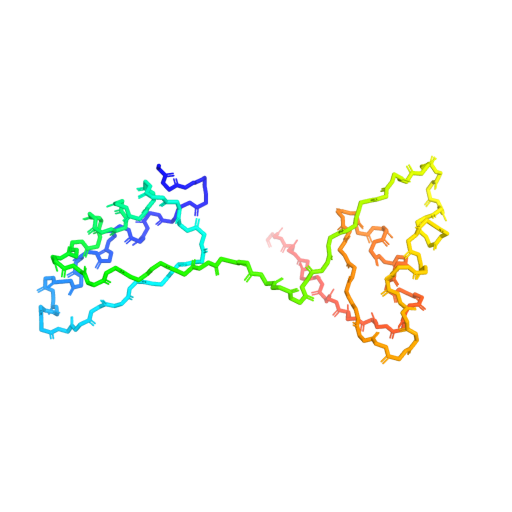 . GLY A 1 92 ? 11.513 7.101 -17.788 1.00 79.06 92 GLY A O 1
ATOM 725 N N . CYS A 1 93 ? 11.680 4.892 -17.423 1.00 78.25 93 CYS A N 1
ATOM 726 C CA . CYS A 1 93 ? 12.366 5.001 -16.141 1.00 78.25 93 CYS A CA 1
ATOM 727 C C . CYS A 1 93 ? 13.816 4.544 -16.309 1.00 78.25 93 CYS A C 1
ATOM 729 O O . CYS A 1 93 ? 14.083 3.542 -16.968 1.00 78.25 93 CYS A O 1
ATOM 731 N N . SER A 1 94 ? 14.742 5.278 -15.701 1.00 77.50 94 SER A N 1
ATOM 732 C CA . SER A 1 94 ? 16.165 4.953 -15.671 1.00 77.50 94 SER A CA 1
ATOM 733 C C . SER A 1 94 ? 16.645 5.026 -14.229 1.00 77.50 94 SER A C 1
ATOM 735 O O . SER A 1 94 ? 16.295 5.959 -13.507 1.00 77.50 94 SER A O 1
ATOM 737 N N . ASP A 1 95 ? 17.457 4.060 -13.824 1.00 79.62 95 ASP A N 1
ATOM 738 C CA . ASP A 1 95 ? 18.152 4.049 -12.534 1.00 79.62 95 ASP A CA 1
ATOM 739 C C . ASP A 1 95 ? 19.317 5.056 -12.492 1.00 79.62 95 ASP A C 1
ATOM 741 O O . ASP A 1 95 ? 19.759 5.476 -11.424 1.00 79.62 95 ASP A O 1
ATOM 745 N N . ASN A 1 96 ? 19.792 5.490 -13.662 1.00 76.44 96 ASN A N 1
ATOM 746 C CA . ASN A 1 96 ? 20.885 6.437 -13.816 1.00 76.44 96 ASN A CA 1
ATOM 747 C C . ASN A 1 96 ? 20.393 7.783 -14.366 1.00 76.44 96 ASN A C 1
ATOM 749 O O . ASN A 1 96 ? 19.835 7.857 -15.465 1.00 76.44 96 ASN A O 1
ATOM 753 N N . ARG A 1 97 ? 20.692 8.869 -13.642 1.00 69.50 97 ARG A N 1
ATOM 754 C CA . ARG A 1 97 ? 20.371 10.252 -14.034 1.00 69.50 97 ARG A CA 1
ATOM 755 C C . ARG A 1 97 ? 20.997 10.651 -15.374 1.00 69.50 97 ARG A C 1
ATOM 757 O O . ARG A 1 97 ? 20.360 11.358 -16.145 1.00 69.50 97 ARG A O 1
ATOM 764 N N . VAL A 1 98 ? 22.210 10.182 -15.681 1.00 67.25 98 VAL A N 1
ATOM 765 C CA . VAL A 1 98 ? 22.883 10.481 -16.961 1.00 67.25 98 VAL A CA 1
ATOM 766 C C . VAL A 1 98 ? 22.137 9.835 -18.129 1.00 67.25 98 VAL A C 1
ATOM 768 O O . VAL A 1 98 ? 21.912 10.476 -19.154 1.00 67.25 98 VAL A O 1
ATOM 771 N N . ALA A 1 99 ? 21.699 8.587 -17.960 1.00 65.50 99 ALA A N 1
ATOM 772 C CA . ALA A 1 99 ? 20.874 7.909 -18.954 1.00 65.50 99 ALA A CA 1
ATOM 773 C C . ALA A 1 99 ? 19.479 8.558 -19.063 1.00 65.50 99 ALA A C 1
ATOM 775 O O . ALA A 1 99 ? 18.996 8.771 -20.173 1.00 65.50 99 ALA A O 1
ATOM 776 N N . GLY A 1 100 ? 18.886 8.982 -17.939 1.00 64.12 100 GLY A N 1
ATOM 777 C CA . GLY A 1 100 ? 17.628 9.739 -17.899 1.00 64.12 100 GLY A CA 1
ATOM 778 C C . GLY A 1 100 ? 17.691 11.091 -18.623 1.00 64.12 100 GLY A C 1
ATOM 779 O O . GLY A 1 100 ? 16.775 11.445 -19.359 1.00 64.12 100 GLY A O 1
ATOM 780 N N . GLY A 1 101 ? 18.796 11.828 -18.487 1.00 62.56 101 GLY A N 1
ATOM 781 C CA . GLY A 1 101 ? 19.010 13.083 -19.215 1.00 62.56 101 GLY A CA 1
ATOM 782 C C . GLY A 1 101 ? 19.147 12.877 -20.727 1.00 62.56 101 GLY A C 1
ATOM 783 O O . GLY A 1 101 ? 18.607 13.658 -21.507 1.00 62.56 101 GLY A O 1
ATOM 784 N N . ALA A 1 102 ? 19.807 11.793 -21.153 1.00 61.81 102 ALA A N 1
ATOM 785 C CA . ALA A 1 102 ? 19.914 11.433 -22.568 1.00 61.81 102 ALA A CA 1
ATOM 786 C C . ALA A 1 102 ? 18.551 11.065 -23.194 1.00 61.81 102 ALA A C 1
ATOM 788 O O . ALA A 1 102 ? 18.316 11.387 -24.357 1.00 61.81 102 ALA A O 1
ATOM 789 N N . LEU A 1 103 ? 17.660 10.440 -22.414 1.00 61.00 103 LEU A N 1
ATOM 790 C CA . LEU A 1 103 ? 16.269 10.125 -22.770 1.00 61.00 103 LEU A CA 1
ATOM 791 C C . LEU A 1 103 ? 15.407 11.391 -22.945 1.00 61.00 103 LEU A C 1
ATOM 793 O O . LEU A 1 103 ? 14.727 11.564 -23.960 1.00 61.00 103 LEU A O 1
ATOM 797 N N . ALA A 1 104 ? 15.448 12.285 -21.952 1.00 60.47 104 ALA A N 1
ATOM 798 C CA . ALA A 1 104 ? 14.612 13.485 -21.908 1.00 60.47 104 ALA A CA 1
ATOM 799 C C . ALA A 1 104 ? 15.052 14.549 -22.926 1.00 60.47 104 ALA A C 1
ATOM 801 O O . ALA A 1 104 ? 14.217 15.116 -23.633 1.00 60.47 104 ALA A O 1
ATOM 802 N N . GLY A 1 105 ? 16.365 14.768 -23.063 1.00 54.75 105 GLY A N 1
ATOM 803 C CA . GLY A 1 105 ? 16.933 15.783 -23.957 1.00 54.75 105 GLY A CA 1
ATOM 804 C C . GLY A 1 105 ? 16.656 15.552 -25.447 1.00 54.75 105 GLY A C 1
ATOM 805 O O . GLY A 1 105 ? 16.816 16.477 -26.237 1.00 54.75 105 GLY A O 1
ATOM 806 N N . ARG A 1 106 ? 16.220 14.347 -25.840 1.00 53.19 106 ARG A N 1
ATOM 807 C CA . ARG A 1 106 ? 15.870 14.001 -27.231 1.00 53.19 106 ARG A CA 1
ATOM 808 C C . ARG A 1 106 ? 14.368 13.871 -27.494 1.00 53.19 106 ARG A C 1
ATOM 810 O O . ARG A 1 106 ? 13.965 13.976 -28.645 1.00 53.19 106 ARG A O 1
ATOM 817 N N . SER A 1 107 ? 13.548 13.714 -26.451 1.00 50.44 107 SER A N 1
ATOM 818 C CA . SER A 1 107 ? 12.079 13.628 -26.566 1.00 50.44 107 SER A CA 1
ATOM 819 C C . SER A 1 107 ? 11.366 14.974 -26.350 1.00 50.44 107 SER A C 1
ATOM 821 O O . SER A 1 107 ? 10.142 15.029 -26.363 1.00 50.44 107 SER A O 1
ATOM 823 N N . GLY A 1 108 ? 12.106 16.071 -26.145 1.00 40.81 108 GLY A N 1
ATOM 824 C CA . GLY A 1 108 ? 11.552 17.432 -26.066 1.00 40.81 108 GLY A CA 1
ATOM 825 C C . GLY A 1 108 ? 10.831 17.793 -24.759 1.00 40.81 108 GLY A C 1
ATOM 826 O O . GLY A 1 108 ? 10.407 18.934 -24.603 1.00 40.81 108 GLY A O 1
ATOM 827 N N . CYS A 1 109 ? 10.724 16.878 -23.792 1.00 38.38 109 CYS A N 1
ATOM 828 C CA . CYS A 1 109 ? 10.150 17.157 -22.475 1.00 38.38 109 CYS A CA 1
ATOM 829 C C . CYS A 1 109 ? 11.258 17.426 -21.445 1.00 38.38 109 CYS A C 1
ATOM 831 O O . CYS A 1 109 ? 11.709 16.512 -20.754 1.00 38.38 109 CYS A O 1
ATOM 833 N N . LEU A 1 110 ? 11.688 18.686 -21.320 1.00 35.19 110 LEU A N 1
ATOM 834 C CA . LEU A 1 110 ? 12.405 19.153 -20.131 1.00 35.19 110 LEU A CA 1
ATOM 835 C C . LEU A 1 110 ? 11.380 19.525 -19.050 1.00 35.19 110 LEU A C 1
ATOM 837 O O . LEU A 1 110 ? 10.736 20.567 -19.128 1.00 35.19 110 LEU A O 1
ATOM 841 N N . LEU A 1 111 ? 11.253 18.682 -18.027 1.00 38.34 111 LEU A N 1
ATOM 842 C CA . LEU A 1 111 ? 10.866 19.148 -16.698 1.00 38.34 111 LEU A CA 1
ATOM 843 C C . LEU A 1 111 ? 12.166 19.490 -15.968 1.00 38.34 111 LEU A C 1
ATOM 845 O O . LEU A 1 111 ? 12.925 18.602 -15.582 1.00 38.34 111 LEU A O 1
ATOM 849 N N . GLU A 1 112 ? 12.454 20.785 -15.857 1.00 32.59 112 GLU A N 1
ATOM 850 C CA . GLU A 1 112 ? 13.541 21.288 -15.023 1.00 32.59 112 GLU A CA 1
ATOM 851 C C . GLU A 1 112 ? 13.151 21.128 -13.554 1.00 32.59 112 GLU A C 1
ATOM 853 O O . GLU A 1 112 ? 12.373 21.912 -13.011 1.00 32.59 112 GLU A O 1
ATOM 858 N N . ASP A 1 113 ? 13.696 20.106 -12.903 1.00 36.19 113 ASP A N 1
ATOM 859 C CA . ASP A 1 113 ? 13.649 20.007 -11.451 1.00 36.19 113 ASP A CA 1
ATOM 860 C C . ASP A 1 113 ? 14.793 20.861 -10.888 1.00 36.19 113 ASP A C 1
ATOM 862 O O . ASP A 1 113 ? 15.973 20.496 -10.966 1.00 36.19 113 ASP A O 1
ATOM 866 N N . LYS A 1 114 ? 14.461 22.057 -10.384 1.00 34.84 114 LYS A N 1
ATOM 867 C CA . LYS A 1 114 ? 15.403 22.886 -9.625 1.00 34.84 114 LYS A CA 1
ATOM 868 C C . LYS A 1 114 ? 15.708 22.164 -8.318 1.00 34.84 114 LYS A C 1
ATOM 870 O O . LYS A 1 114 ? 15.035 22.372 -7.314 1.00 34.84 114 LYS A O 1
ATOM 875 N N . GLY A 1 115 ? 16.750 21.338 -8.346 1.00 31.50 115 GLY A N 1
ATOM 876 C CA . GLY A 1 115 ? 17.353 20.765 -7.153 1.00 31.50 115 GLY A CA 1
ATOM 877 C C . GLY A 1 115 ? 17.717 21.878 -6.174 1.00 31.50 115 GLY A C 1
ATOM 878 O O . GLY A 1 115 ? 18.657 22.639 -6.408 1.00 31.50 115 GLY A O 1
ATOM 879 N N . GLY A 1 116 ? 16.943 21.970 -5.092 1.00 30.78 116 GLY A N 1
ATOM 880 C CA . GLY A 1 116 ? 17.300 22.720 -3.900 1.00 30.78 116 GLY A CA 1
ATOM 881 C C . GLY A 1 116 ? 18.625 22.181 -3.384 1.00 30.78 116 GLY A C 1
ATOM 882 O O . GLY A 1 116 ? 18.745 21.012 -3.026 1.00 30.78 116 GLY A O 1
ATOM 883 N N . LYS A 1 117 ? 19.642 23.033 -3.442 1.00 31.64 117 LYS A N 1
ATOM 884 C CA . LYS A 1 117 ? 20.953 22.782 -2.872 1.00 31.64 117 LYS A CA 1
ATOM 885 C C . LYS A 1 117 ? 20.820 23.045 -1.374 1.00 31.64 117 LYS A C 1
ATOM 887 O O . LYS A 1 117 ? 20.689 24.196 -0.968 1.00 31.64 117 LYS A O 1
ATOM 892 N N . ASP A 1 118 ? 20.811 21.979 -0.583 1.00 34.28 118 ASP A N 1
ATOM 893 C CA . ASP A 1 118 ? 21.130 22.060 0.837 1.00 34.28 118 ASP A CA 1
ATOM 894 C C . ASP A 1 118 ? 22.569 22.588 0.959 1.00 34.28 118 ASP A C 1
ATOM 896 O O . ASP A 1 118 ? 23.532 21.888 0.641 1.00 34.28 118 ASP A O 1
ATOM 900 N N . GLU A 1 119 ? 22.720 23.838 1.388 1.00 33.12 119 GLU A N 1
ATOM 901 C CA . GLU A 1 119 ?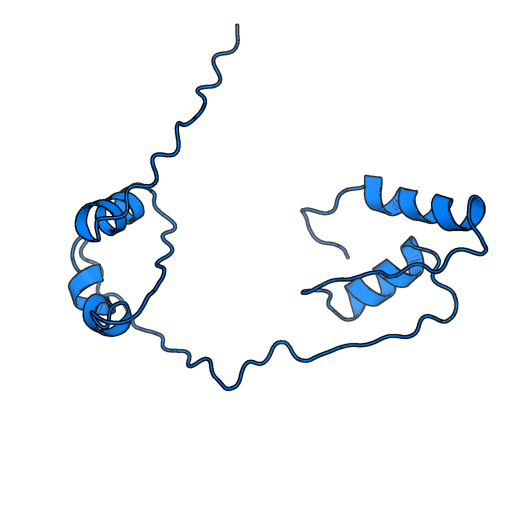 23.945 24.336 2.010 1.00 33.12 119 GLU A CA 1
ATOM 902 C C . GLU A 1 119 ? 23.606 24.622 3.472 1.00 33.12 119 GLU A C 1
ATOM 904 O O . GLU A 1 119 ? 22.905 25.578 3.797 1.00 33.12 119 GLU A O 1
ATOM 909 N N . GLY A 1 120 ? 24.060 23.727 4.349 1.00 35.12 120 GLY A N 1
ATOM 910 C CA . GLY A 1 120 ? 24.141 23.984 5.776 1.00 35.12 120 GLY A CA 1
ATOM 911 C C . GLY A 1 120 ? 25.449 24.698 6.104 1.00 35.12 120 GLY A C 1
ATOM 912 O O . GLY A 1 120 ? 26.520 24.198 5.756 1.00 35.12 120 GLY A O 1
ATOM 913 N N . ALA A 1 121 ? 25.331 25.832 6.790 1.00 30.75 121 ALA A N 1
ATOM 914 C CA . ALA A 1 121 ? 26.191 26.303 7.877 1.00 30.75 121 ALA A CA 1
ATOM 915 C C . ALA A 1 121 ? 25.454 27.430 8.613 1.00 30.75 121 ALA A C 1
ATOM 917 O O . ALA A 1 121 ? 24.980 28.361 7.924 1.00 30.75 121 ALA A O 1
#

InterPro domains:
  IPR027417 P-loop containing nucleoside triphosphate hydrolase [G3DSA:3.40.50.300] (1-57)

Sequence (121 aa):
AWGHDFRPSYGQLSMLRAVLPKVPVLALTATATPEVRAEILRELRMEEPVLAVETFFRANLAFAVRHSMCRRQSWEADFGGLLLPPDKAGFGCSDNRVAGGALAGRSGCLLEDKGGKDEGA

Foldseek 3Di:
DPDPPDDPVLLVLLCCCVVPVPDDDDDDDDDQDPVNVVVNCVSNVPDPDDDDDDDPDDPPDDDDDWDDPDDPPCCCVGCVVPADPPPDDGDDDDPDPVVVCVVCVVVVDDPDDPPDDDDDD

Secondary structure (DSSP, 8-state):
---TT--GGGGGGGHHHHH-TTS------SS--HHHHHHHHHHTT-SS----------TT-----------TT-HHHHHHHHH--TTS------SSHHHHHHHHHHHT-------------

pLDDT: mean 75.46, std 19.19, range [30.75, 95.5]